Protein AF-A0A2P5VTK9-F1 (afdb_monomer_lite)

pLDDT: mean 80.1, std 21.04, range [33.66, 97.69]

Sequence (101 aa):
MTELFSKKGDDKTLDNFIPKSESDFVEYAELISHKLCPYEKSYHYIALLKAVMRLSLTSLKAADVKDIASSNGKIAVKEKKSSKKRPRGLKNMGSMESDSG

Secondary structure (DSSP, 8-state):
-------------TTT----SHHHHHHHHHHHHHHHGGGTTSTTHHHHHHHHHHHHTTTS-HHHHHHHHHHHHHHHHHHHHHHHHS---------------

InterPro domains:
  IPR013906 Eukaryotic translation initiation factor 3 subunit J [PF08597] (5-86)
  IPR013906 Eukaryotic translation initiation factor 3 subunit J [PTHR21681] (2-91)
  IPR023194 Eukaryotic translation initiation factor 3-like domain superfamily [G3DSA:1.10.246.60] (12-87)

Organism: Gossypium barbadense (NCBI:txid3634)

Structure (mmCIF, N/CA/C/O backbone):
data_AF-A0A2P5VTK9-F1
#
_entry.id   AF-A0A2P5VTK9-F1
#
loop_
_atom_site.group_PDB
_atom_site.id
_atom_site.type_symbol
_atom_site.label_atom_id
_atom_site.label_alt_id
_atom_site.label_comp_id
_atom_site.label_asym_id
_atom_site.label_entity_id
_atom_site.label_seq_id
_atom_site.pdbx_PDB_ins_code
_atom_site.Cartn_x
_atom_site.Cartn_y
_atom_site.Cartn_z
_atom_site.occupancy
_atom_site.B_iso_or_equiv
_atom_site.auth_seq_id
_atom_site.auth_comp_id
_atom_site.auth_asym_id
_atom_site.auth_atom_id
_atom_site.pdbx_PDB_model_num
ATOM 1 N N . MET A 1 1 ? 25.525 -18.294 24.094 1.00 40.94 1 MET A N 1
ATOM 2 C CA . MET A 1 1 ? 24.296 -19.106 24.052 1.00 40.94 1 MET A CA 1
ATOM 3 C C . MET A 1 1 ? 23.155 -18.141 24.335 1.00 40.94 1 MET A C 1
ATOM 5 O O . MET A 1 1 ? 22.885 -17.852 25.489 1.00 40.94 1 MET A O 1
ATOM 9 N N . THR A 1 2 ? 22.621 -17.501 23.292 1.00 43.22 2 THR A N 1
ATOM 10 C CA . THR A 1 2 ? 21.492 -16.570 23.428 1.00 43.22 2 THR A CA 1
ATOM 11 C C . THR A 1 2 ? 20.257 -17.354 23.032 1.00 43.22 2 THR A C 1
ATOM 13 O O . THR A 1 2 ? 19.900 -17.426 21.859 1.00 43.22 2 THR A O 1
ATOM 16 N N . GLU A 1 3 ? 19.679 -18.044 24.009 1.00 56.12 3 GLU A N 1
ATOM 17 C CA . GLU A 1 3 ? 18.337 -18.586 23.882 1.00 56.12 3 GLU A CA 1
ATOM 18 C C . GLU A 1 3 ? 17.375 -17.411 23.735 1.00 56.12 3 GLU A C 1
ATOM 20 O O . GLU A 1 3 ? 17.053 -16.718 24.696 1.00 56.12 3 GLU A O 1
ATOM 25 N N . LEU A 1 4 ? 16.904 -17.178 22.518 1.00 55.81 4 LEU A N 1
ATOM 26 C CA . LEU A 1 4 ? 15.607 -16.556 22.345 1.00 55.81 4 LEU A CA 1
ATOM 27 C C . LEU A 1 4 ? 14.839 -17.435 21.380 1.00 55.81 4 LEU A C 1
ATOM 29 O O . LEU A 1 4 ? 14.894 -17.271 20.163 1.00 55.81 4 LEU A O 1
ATOM 33 N N . PHE A 1 5 ? 14.168 -18.421 21.970 1.00 54.91 5 PHE A N 1
ATOM 34 C CA . PHE A 1 5 ? 13.033 -19.100 21.377 1.00 54.91 5 PHE A CA 1
ATOM 35 C C . PHE A 1 5 ? 12.091 -18.039 20.795 1.00 54.91 5 PHE A C 1
ATOM 37 O O . PHE A 1 5 ? 11.212 -17.522 21.483 1.00 54.91 5 PHE A O 1
ATOM 44 N N . SER A 1 6 ? 12.270 -17.710 19.515 1.00 52.41 6 SER A N 1
ATOM 45 C CA . SER A 1 6 ? 11.218 -17.090 18.725 1.00 52.41 6 SER A CA 1
ATOM 46 C C . SER A 1 6 ? 10.182 -18.180 18.557 1.00 52.41 6 SER A C 1
ATOM 48 O O . SER A 1 6 ? 10.309 -19.086 17.737 1.00 52.41 6 SER A O 1
ATOM 50 N N . LYS A 1 7 ? 9.246 -18.163 19.501 1.00 47.34 7 LYS A N 1
ATOM 51 C CA . LYS A 1 7 ? 8.079 -19.017 19.592 1.00 47.34 7 LYS A CA 1
ATOM 52 C C . LYS A 1 7 ? 7.495 -19.167 18.189 1.00 47.34 7 LYS A C 1
ATOM 54 O O . LYS A 1 7 ? 6.948 -18.219 17.639 1.00 47.34 7 LYS A O 1
ATOM 59 N N . LYS A 1 8 ? 7.669 -20.360 17.618 1.00 55.12 8 LYS A N 1
ATOM 60 C CA . LYS A 1 8 ? 7.040 -20.820 16.381 1.00 55.12 8 LYS A CA 1
ATOM 61 C C . LYS A 1 8 ? 5.539 -20.923 16.650 1.00 55.12 8 LYS A C 1
ATOM 63 O O . LYS A 1 8 ? 5.040 -21.981 17.011 1.00 55.12 8 LYS A O 1
ATOM 68 N N . GLY A 1 9 ? 4.860 -19.786 16.628 1.00 48.62 9 GLY A N 1
ATOM 69 C CA . GLY A 1 9 ? 3.420 -19.668 16.781 1.00 48.62 9 GLY A CA 1
ATOM 70 C C . GLY A 1 9 ? 2.934 -18.846 15.610 1.00 48.62 9 GLY A C 1
ATOM 71 O O . GLY A 1 9 ? 3.140 -17.642 15.639 1.00 48.62 9 GLY A O 1
ATOM 72 N N . ASP A 1 10 ? 2.408 -19.547 14.604 1.00 63.06 10 ASP A N 1
ATOM 73 C CA . ASP A 1 10 ? 1.831 -19.058 13.348 1.00 63.06 10 ASP A CA 1
ATOM 74 C C . ASP A 1 10 ? 2.547 -17.856 12.723 1.00 63.06 10 ASP A C 1
ATOM 76 O O . ASP A 1 10 ? 2.398 -16.721 13.172 1.00 63.06 10 ASP A O 1
ATOM 80 N N . ASP A 1 11 ? 3.290 -18.093 11.635 1.00 74.88 11 ASP A N 1
ATOM 81 C CA . ASP A 1 11 ? 3.846 -16.999 10.838 1.00 74.88 11 ASP A CA 1
ATOM 82 C C . ASP A 1 11 ? 2.719 -16.002 10.519 1.00 74.88 11 ASP A C 1
ATOM 84 O O . ASP A 1 11 ? 1.723 -16.334 9.862 1.00 74.88 11 ASP A O 1
ATOM 88 N N . LYS A 1 12 ? 2.846 -14.775 11.039 1.00 80.19 12 LYS A N 1
ATOM 89 C CA . LYS A 1 12 ? 1.924 -13.690 10.715 1.00 80.19 12 LYS A CA 1
ATOM 90 C C . LYS A 1 12 ? 2.039 -13.422 9.218 1.00 80.19 12 LYS A C 1
ATOM 92 O O . LYS A 1 12 ? 3.106 -13.104 8.696 1.00 80.19 12 LYS A O 1
ATOM 97 N N . THR A 1 13 ? 0.925 -13.561 8.522 1.00 89.12 13 THR A N 1
ATOM 98 C CA . THR A 1 13 ? 0.770 -13.303 7.094 1.00 89.12 13 THR A CA 1
ATOM 99 C C . THR A 1 13 ? -0.255 -12.196 6.896 1.00 89.12 13 THR A C 1
ATOM 101 O O . THR A 1 13 ? -1.019 -11.868 7.801 1.00 89.12 13 THR A O 1
ATOM 104 N N . LEU A 1 14 ? -0.307 -11.626 5.691 1.00 90.94 14 LEU A N 1
ATOM 105 C CA . LEU A 1 14 ? -1.344 -10.645 5.359 1.00 90.94 14 LEU A CA 1
ATOM 106 C C . LEU A 1 14 ? -2.762 -11.200 5.531 1.00 90.94 14 LEU A C 1
ATOM 108 O O . LEU A 1 14 ? -3.664 -10.443 5.868 1.00 90.94 14 LEU A O 1
ATOM 112 N N . ASP A 1 15 ? -2.945 -12.505 5.328 1.00 90.62 15 ASP A N 1
ATOM 113 C CA . ASP A 1 15 ? -4.264 -13.136 5.339 1.00 90.62 15 ASP A CA 1
ATOM 114 C C . ASP A 1 15 ? -4.767 -13.436 6.761 1.00 90.62 15 ASP A C 1
ATOM 116 O O . ASP A 1 15 ? -5.974 -13.521 6.980 1.00 90.62 15 ASP A O 1
ATOM 120 N N . ASN A 1 16 ? -3.861 -13.594 7.736 1.00 92.31 16 ASN A N 1
ATOM 121 C CA . ASN A 1 16 ? -4.210 -13.958 9.115 1.00 92.31 16 ASN A CA 1
ATOM 122 C C . ASN A 1 16 ? -3.989 -12.828 10.140 1.00 92.31 16 ASN A C 1
ATOM 124 O O . ASN A 1 16 ? -4.430 -12.953 11.285 1.00 92.31 16 ASN A O 1
ATOM 128 N N . PHE A 1 17 ? -3.335 -11.726 9.756 1.00 93.81 17 PHE A N 1
ATOM 129 C CA . PHE A 1 17 ? -3.011 -10.637 10.671 1.00 93.81 17 PHE A CA 1
ATOM 130 C C . PHE A 1 17 ? -4.065 -9.521 10.642 1.00 93.81 17 PHE A C 1
ATOM 132 O O . PHE A 1 17 ? -4.259 -8.850 9.631 1.00 93.81 17 PHE A O 1
ATOM 139 N N . ILE A 1 18 ? -4.726 -9.295 11.784 1.00 94.75 18 ILE A N 1
ATOM 140 C CA . ILE A 1 18 ? -5.716 -8.224 11.973 1.00 94.75 18 ILE A CA 1
ATOM 141 C C . ILE A 1 18 ? -5.104 -7.142 12.880 1.00 94.75 18 ILE A C 1
ATOM 143 O O . ILE A 1 18 ? -5.029 -7.366 14.094 1.00 94.75 18 ILE A O 1
ATOM 147 N N . PRO A 1 19 ? -4.673 -5.985 12.341 1.00 95.50 19 PRO A N 1
ATOM 148 C CA . PRO A 1 19 ? -4.029 -4.942 13.137 1.00 95.50 19 PRO A CA 1
ATOM 149 C C . PRO A 1 19 ? -5.025 -4.227 14.064 1.00 95.50 19 PRO A C 1
ATOM 151 O O . PRO A 1 19 ? -6.155 -3.937 13.666 1.00 95.50 19 PRO A O 1
ATOM 154 N N . LYS A 1 20 ? -4.619 -3.940 15.311 1.00 96.69 20 LYS A N 1
ATOM 155 C CA . LYS A 1 20 ? -5.473 -3.305 16.339 1.00 96.69 20 LYS A CA 1
ATOM 156 C C . LYS A 1 20 ? -4.855 -2.061 16.980 1.00 96.69 20 LYS A C 1
ATOM 158 O O . LYS A 1 20 ? -5.581 -1.247 17.543 1.00 96.69 20 LYS A O 1
ATOM 163 N N . SER A 1 21 ? -3.538 -1.913 16.904 1.00 97.38 21 SER A N 1
ATOM 164 C CA . SER A 1 21 ? -2.771 -0.777 17.415 1.00 97.38 21 SER A CA 1
ATOM 165 C C . SER A 1 21 ? -1.976 -0.095 16.302 1.00 97.38 21 SER A C 1
ATOM 167 O O . SER A 1 21 ? -1.760 -0.675 15.241 1.00 97.38 21 SER A O 1
ATOM 169 N N . GLU A 1 22 ? -1.502 1.129 16.541 1.00 95.62 22 GLU A N 1
ATOM 170 C CA . GLU A 1 22 ? -0.641 1.842 15.587 1.00 95.62 22 GLU A CA 1
ATOM 171 C C . GLU A 1 22 ? 0.601 1.020 15.211 1.00 95.62 22 GLU A C 1
ATOM 173 O O . GLU A 1 22 ? 0.922 0.893 14.031 1.00 95.62 22 GLU A O 1
ATOM 178 N N . SER A 1 23 ? 1.246 0.381 16.193 1.00 95.75 23 SER A N 1
ATOM 179 C CA . SER A 1 23 ? 2.370 -0.527 15.949 1.00 95.75 23 SER A CA 1
ATOM 180 C C . SER A 1 23 ? 1.983 -1.733 15.094 1.00 95.75 23 SER A C 1
ATOM 182 O O . SER A 1 23 ? 2.762 -2.125 14.228 1.00 95.75 23 SER A O 1
ATOM 184 N N . ASP A 1 24 ? 0.774 -2.281 15.266 1.00 95.62 24 ASP A N 1
ATOM 185 C CA . ASP A 1 24 ? 0.305 -3.382 14.417 1.00 95.62 24 ASP A CA 1
ATOM 186 C C . ASP A 1 24 ? 0.116 -2.918 12.969 1.00 95.62 24 ASP A C 1
ATOM 188 O O . ASP A 1 24 ? 0.398 -3.664 12.038 1.00 95.62 24 ASP A O 1
ATOM 192 N N . PHE A 1 25 ? -0.346 -1.682 12.754 1.00 96.56 25 PHE A N 1
ATOM 193 C CA . PHE A 1 25 ? -0.468 -1.117 11.410 1.00 96.56 25 PHE A CA 1
ATOM 194 C C . PHE A 1 25 ? 0.896 -0.878 10.749 1.00 96.56 25 PHE A C 1
ATOM 196 O O . PHE A 1 25 ? 1.007 -1.040 9.532 1.00 96.56 25 PHE A O 1
ATOM 203 N N . VAL A 1 26 ? 1.939 -0.557 11.523 1.00 95.88 26 VAL A N 1
ATOM 204 C CA . VAL A 1 26 ? 3.321 -0.505 11.014 1.00 95.88 26 VAL A CA 1
ATOM 205 C C . VAL A 1 26 ? 3.796 -1.902 10.602 1.00 95.88 26 VAL A C 1
ATOM 207 O O . VAL A 1 26 ? 4.264 -2.067 9.477 1.00 95.88 26 VAL A O 1
ATOM 210 N N . GLU A 1 27 ? 3.594 -2.922 11.441 1.00 95.06 27 GLU A N 1
ATOM 211 C CA . GLU A 1 27 ? 3.933 -4.320 11.113 1.00 95.06 27 GLU A CA 1
ATOM 212 C C . GLU A 1 27 ? 3.150 -4.818 9.880 1.00 95.06 27 GLU A C 1
ATOM 214 O O . GLU A 1 27 ? 3.700 -5.458 8.983 1.00 95.06 27 GLU A O 1
ATOM 219 N N . TYR A 1 28 ? 1.868 -4.459 9.770 1.00 95.75 28 TYR A N 1
ATOM 220 C CA . TYR A 1 28 ? 1.033 -4.803 8.618 1.00 95.75 28 TYR A CA 1
ATOM 221 C C . TYR A 1 28 ? 1.567 -4.158 7.330 1.00 95.75 28 TYR A C 1
ATOM 223 O O . TYR A 1 28 ? 1.619 -4.802 6.281 1.00 95.75 28 TYR A O 1
ATOM 231 N N . ALA A 1 29 ? 2.025 -2.904 7.400 1.00 94.88 29 ALA A N 1
ATOM 232 C CA . ALA A 1 29 ? 2.643 -2.220 6.267 1.00 94.88 29 ALA A CA 1
ATOM 233 C C . ALA A 1 29 ? 3.953 -2.893 5.818 1.00 94.88 29 ALA A C 1
ATOM 235 O O . ALA A 1 29 ? 4.198 -3.006 4.613 1.00 94.88 29 ALA A O 1
ATOM 236 N N . GLU A 1 30 ? 4.768 -3.392 6.752 1.00 94.38 30 GLU A N 1
ATOM 237 C CA . GLU A 1 30 ? 5.974 -4.167 6.435 1.00 94.38 30 GLU A CA 1
ATOM 238 C C . GLU A 1 30 ? 5.623 -5.460 5.686 1.00 94.38 30 GLU A C 1
ATOM 240 O O . GLU A 1 30 ? 6.204 -5.734 4.631 1.00 94.38 30 GLU A O 1
ATOM 245 N N . LEU A 1 31 ? 4.605 -6.201 6.140 1.00 95.00 31 LEU A N 1
ATOM 246 C CA . LEU A 1 31 ? 4.117 -7.400 5.448 1.00 95.00 31 LEU A CA 1
ATOM 247 C C . LEU A 1 31 ? 3.620 -7.096 4.025 1.00 95.00 31 LEU A C 1
ATOM 249 O O . LEU A 1 31 ? 3.900 -7.869 3.105 1.00 95.00 31 LEU A O 1
ATOM 253 N N . ILE A 1 32 ? 2.932 -5.966 3.812 1.00 95.38 32 ILE A N 1
ATOM 254 C CA . ILE A 1 32 ? 2.537 -5.517 2.465 1.00 95.38 32 ILE A CA 1
ATOM 255 C C . ILE A 1 32 ? 3.787 -5.254 1.625 1.00 95.38 32 ILE A C 1
ATOM 257 O O . ILE A 1 32 ? 3.877 -5.714 0.485 1.00 95.38 32 ILE A O 1
ATOM 261 N N . SER A 1 33 ? 4.770 -4.541 2.181 1.00 94.69 33 SER A N 1
ATOM 262 C CA . SER A 1 33 ? 6.003 -4.205 1.466 1.00 94.69 33 SER A CA 1
ATOM 263 C C . SER A 1 33 ? 6.747 -5.459 0.996 1.00 94.69 33 SER A C 1
ATOM 265 O O . SER A 1 33 ? 7.147 -5.529 -0.165 1.00 94.69 33 SER A O 1
ATOM 267 N N . HIS A 1 34 ? 6.809 -6.509 1.824 1.00 94.38 34 HIS A N 1
ATOM 268 C CA . HIS A 1 34 ? 7.418 -7.792 1.468 1.00 94.38 34 HIS A CA 1
ATOM 269 C C . HIS A 1 34 ? 6.730 -8.485 0.284 1.00 94.38 34 HIS A C 1
ATOM 271 O O . HIS A 1 34 ? 7.379 -9.241 -0.437 1.00 94.38 34 HIS A O 1
ATOM 277 N N . LYS A 1 35 ? 5.438 -8.225 0.039 1.00 94.31 35 LYS A N 1
ATOM 278 C CA . LYS A 1 35 ? 4.736 -8.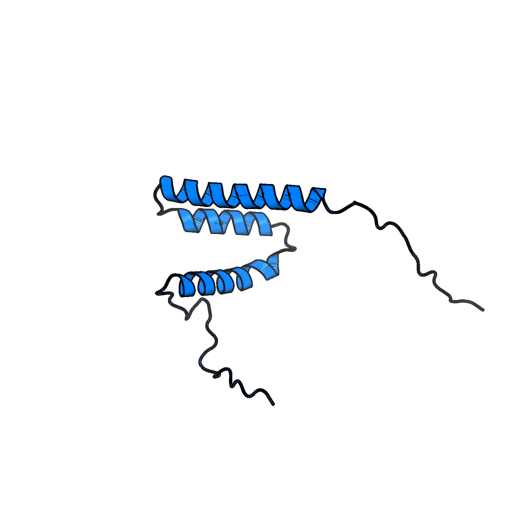731 -1.152 1.00 94.31 35 LYS A CA 1
ATOM 279 C C . LYS A 1 35 ? 4.979 -7.888 -2.399 1.00 94.31 35 LYS A C 1
ATOM 281 O O . LYS A 1 35 ? 4.883 -8.422 -3.498 1.00 94.31 35 LYS A O 1
ATOM 286 N N . LEU A 1 36 ? 5.285 -6.600 -2.254 1.00 96.38 36 LEU A N 1
ATOM 287 C CA . LEU A 1 36 ? 5.485 -5.687 -3.383 1.00 96.38 36 LEU A CA 1
ATOM 288 C C . LEU A 1 36 ? 6.948 -5.649 -3.853 1.00 96.38 36 LEU A C 1
ATOM 290 O O . LEU A 1 36 ? 7.200 -5.724 -5.055 1.00 96.38 36 LEU A O 1
ATOM 294 N N . CYS A 1 37 ? 7.912 -5.589 -2.929 1.00 95.38 37 CYS A N 1
ATOM 295 C CA . CYS A 1 37 ? 9.344 -5.442 -3.219 1.00 95.38 37 CYS A CA 1
ATOM 296 C C . CYS A 1 37 ? 9.944 -6.487 -4.180 1.00 95.38 37 CYS A C 1
ATOM 298 O O . CYS A 1 37 ? 10.792 -6.100 -4.985 1.00 95.38 37 CYS A O 1
ATOM 300 N N . PRO A 1 38 ? 9.518 -7.769 -4.205 1.00 97.38 38 PRO A N 1
ATOM 301 C CA . PRO A 1 38 ? 10.035 -8.736 -5.179 1.00 97.38 38 PRO A CA 1
ATOM 302 C C . PRO A 1 38 ? 9.874 -8.302 -6.647 1.00 97.38 38 PRO A C 1
ATOM 304 O O . PRO A 1 38 ? 10.604 -8.777 -7.516 1.00 97.38 38 PRO A O 1
ATOM 307 N N . TYR A 1 39 ? 8.948 -7.382 -6.934 1.00 97.00 39 TYR A N 1
ATOM 308 C CA . TYR A 1 39 ? 8.669 -6.882 -8.279 1.00 97.00 39 TYR A CA 1
ATOM 309 C C . TYR A 1 39 ? 9.431 -5.602 -8.647 1.00 97.00 39 TYR A C 1
ATOM 311 O O . TYR A 1 39 ? 9.181 -5.056 -9.719 1.00 97.00 39 TYR A O 1
ATOM 319 N N . GLU A 1 40 ? 10.367 -5.122 -7.821 1.00 95.94 40 GLU A N 1
ATOM 320 C CA . GLU A 1 40 ? 11.045 -3.825 -8.003 1.00 95.94 40 GLU A CA 1
ATOM 321 C C . GLU A 1 40 ? 11.757 -3.647 -9.358 1.00 95.94 40 GLU A C 1
ATOM 323 O O . GLU A 1 40 ? 11.890 -2.529 -9.853 1.00 95.94 40 GLU A O 1
ATOM 328 N N . LYS A 1 41 ? 12.185 -4.750 -9.988 1.00 95.00 41 LYS A N 1
ATOM 329 C CA . LYS A 1 41 ? 12.861 -4.753 -11.298 1.00 95.00 41 LYS A CA 1
ATOM 330 C C . LYS A 1 41 ? 11.894 -4.738 -12.487 1.00 95.00 41 LYS A C 1
ATOM 332 O O . LYS A 1 41 ? 12.331 -4.596 -13.625 1.00 95.00 41 LYS A O 1
ATOM 337 N N . SER A 1 42 ? 10.594 -4.911 -12.249 1.00 97.62 42 SER A N 1
ATOM 338 C CA . SER A 1 42 ? 9.577 -4.910 -13.301 1.00 97.62 42 SER A CA 1
ATOM 339 C C . SER A 1 42 ? 9.347 -3.502 -13.848 1.00 97.62 42 SER A C 1
ATOM 341 O O . SER A 1 42 ? 9.153 -2.552 -13.088 1.00 97.62 42 SER A O 1
ATOM 343 N N . TYR A 1 43 ? 9.226 -3.377 -15.172 1.00 96.81 43 TYR A N 1
ATOM 344 C CA . TYR A 1 43 ? 8.807 -2.130 -15.829 1.00 96.81 43 TYR A CA 1
ATOM 345 C C . TYR A 1 43 ? 7.435 -1.626 -15.346 1.00 96.81 43 TYR A C 1
ATOM 347 O O . TYR A 1 43 ? 7.141 -0.434 -15.435 1.00 96.81 43 TYR A O 1
ATOM 355 N N . HIS A 1 44 ? 6.601 -2.514 -14.797 1.00 97.50 44 HIS A N 1
ATOM 356 C CA . HIS A 1 44 ? 5.275 -2.180 -14.280 1.00 97.50 44 HIS A CA 1
ATOM 357 C C . HIS A 1 44 ? 5.261 -1.851 -12.781 1.00 97.50 44 HIS A C 1
ATOM 359 O O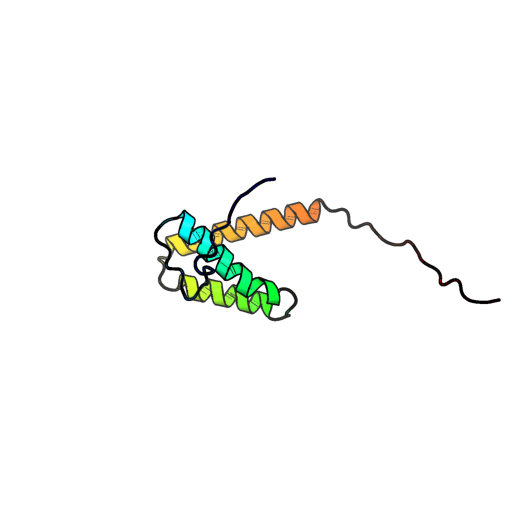 . HIS A 1 44 ? 4.206 -1.489 -12.260 1.00 97.50 44 HIS A O 1
ATOM 365 N N . TYR A 1 45 ? 6.398 -1.918 -12.078 1.00 97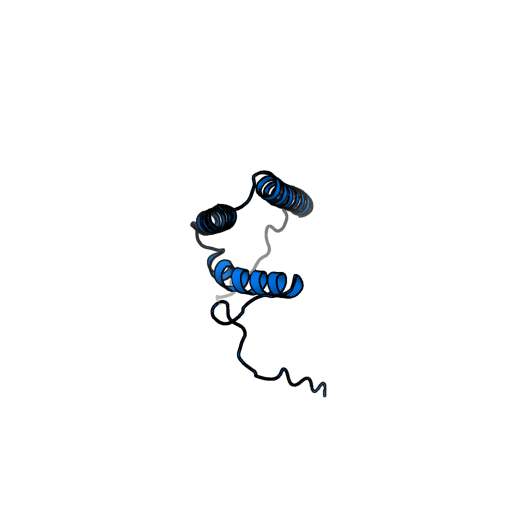.56 45 TYR A N 1
ATOM 366 C CA . TYR A 1 45 ? 6.447 -1.735 -10.623 1.00 97.56 45 TYR A CA 1
ATOM 367 C C . TYR A 1 45 ? 5.898 -0.377 -10.175 1.00 97.56 45 TYR A C 1
ATOM 369 O O . TYR A 1 45 ? 5.062 -0.283 -9.279 1.00 97.56 45 TYR A O 1
ATOM 377 N N . ILE A 1 46 ? 6.277 0.693 -10.874 1.00 96.56 46 ILE A N 1
ATOM 378 C CA . ILE A 1 46 ? 5.771 2.038 -10.578 1.00 96.56 46 ILE A CA 1
ATOM 379 C C . ILE A 1 46 ? 4.261 2.143 -10.830 1.00 96.56 46 ILE A C 1
ATOM 381 O O . ILE A 1 46 ? 3.559 2.840 -10.095 1.00 96.56 46 ILE A O 1
ATOM 385 N N . ALA A 1 47 ? 3.741 1.458 -11.854 1.00 97.62 47 ALA A N 1
ATOM 386 C CA . ALA A 1 47 ? 2.307 1.428 -12.128 1.00 97.62 47 ALA A CA 1
ATOM 387 C C . ALA A 1 47 ? 1.544 0.681 -11.021 1.00 97.62 47 ALA A C 1
ATOM 389 O O . ALA A 1 47 ? 0.508 1.173 -10.572 1.00 97.62 47 ALA A O 1
ATOM 390 N N . LEU A 1 48 ? 2.094 -0.438 -10.533 1.00 97.69 48 LEU A N 1
ATOM 391 C CA . LEU A 1 48 ? 1.572 -1.183 -9.387 1.00 97.69 48 LEU A CA 1
ATOM 392 C C . LEU A 1 48 ? 1.497 -0.296 -8.138 1.00 97.69 48 LEU A C 1
ATOM 394 O O . LEU A 1 48 ? 0.416 -0.144 -7.574 1.00 97.69 48 LEU A O 1
ATOM 398 N N . LEU A 1 49 ? 2.601 0.349 -7.744 1.00 96.50 49 LEU A N 1
ATOM 399 C CA . LEU A 1 49 ? 2.630 1.204 -6.551 1.00 96.50 49 LEU A CA 1
ATOM 400 C C . LEU A 1 49 ? 1.620 2.357 -6.642 1.00 96.50 49 LEU A C 1
ATOM 402 O O . LEU A 1 49 ? 0.879 2.612 -5.694 1.00 96.50 49 LEU A O 1
ATOM 406 N N . LYS A 1 50 ? 1.527 3.019 -7.804 1.00 95.12 50 LYS A N 1
ATOM 407 C CA . LYS A 1 50 ? 0.525 4.072 -8.041 1.00 95.12 50 LYS A CA 1
ATOM 408 C C . LYS A 1 50 ? -0.906 3.552 -7.907 1.00 95.12 50 LYS A C 1
ATOM 410 O O . LYS A 1 50 ? -1.751 4.247 -7.346 1.00 95.12 50 LYS A O 1
ATOM 415 N N . ALA A 1 51 ? -1.190 2.364 -8.439 1.00 97.44 51 ALA A N 1
ATOM 416 C CA . ALA A 1 51 ? -2.515 1.763 -8.366 1.00 97.44 51 ALA A CA 1
ATOM 417 C C . ALA A 1 51 ? -2.884 1.385 -6.926 1.00 97.44 51 ALA A C 1
ATOM 419 O O . ALA A 1 51 ? -3.964 1.765 -6.480 1.00 97.44 51 ALA A O 1
ATOM 420 N N . VAL A 1 52 ? -1.975 0.727 -6.196 1.00 96.38 52 VAL A N 1
ATOM 421 C CA . VAL A 1 52 ? -2.154 0.381 -4.776 1.00 96.38 52 VAL A CA 1
ATOM 422 C C . VAL A 1 52 ? -2.444 1.638 -3.962 1.00 96.38 52 VAL A C 1
ATOM 424 O O . VAL A 1 52 ? -3.493 1.709 -3.331 1.00 96.38 52 VAL A O 1
ATOM 427 N N . MET A 1 53 ? -1.599 2.674 -4.057 1.00 94.44 53 MET A N 1
ATOM 428 C CA . MET A 1 53 ? -1.835 3.924 -3.326 1.00 94.44 53 MET A CA 1
ATOM 429 C C . MET A 1 53 ? -3.188 4.546 -3.671 1.00 94.44 53 MET A C 1
ATOM 431 O O . MET A 1 53 ? -3.918 4.939 -2.774 1.00 94.44 53 MET A O 1
ATOM 435 N N . ARG A 1 54 ? -3.563 4.629 -4.954 1.00 94.56 54 ARG A N 1
ATOM 436 C CA . ARG A 1 54 ? -4.855 5.218 -5.338 1.00 94.56 54 ARG A CA 1
ATOM 437 C C . ARG A 1 54 ? -6.032 4.441 -4.747 1.00 94.56 54 ARG A C 1
ATOM 439 O O . ARG A 1 54 ? -6.958 5.064 -4.240 1.00 94.56 54 ARG A O 1
ATOM 446 N N . LEU A 1 55 ? -6.003 3.110 -4.833 1.00 96.75 55 LEU A N 1
ATOM 447 C CA . LEU A 1 55 ? -7.071 2.241 -4.332 1.00 96.75 55 LEU A CA 1
ATOM 448 C C . LEU A 1 55 ? -7.195 2.312 -2.804 1.00 96.75 55 LEU A C 1
ATOM 450 O O . LEU A 1 55 ? -8.306 2.326 -2.291 1.00 96.75 55 LEU A O 1
ATOM 454 N N . SER A 1 56 ? -6.081 2.436 -2.078 1.00 95.19 56 SER A N 1
ATOM 455 C CA . SER A 1 56 ? -6.080 2.544 -0.612 1.00 95.19 56 SER A CA 1
ATOM 456 C C . SER A 1 56 ? -6.592 3.885 -0.071 1.00 95.19 56 SER A C 1
ATOM 458 O O . SER A 1 56 ? -6.802 4.007 1.131 1.00 95.19 56 SER A O 1
ATOM 460 N N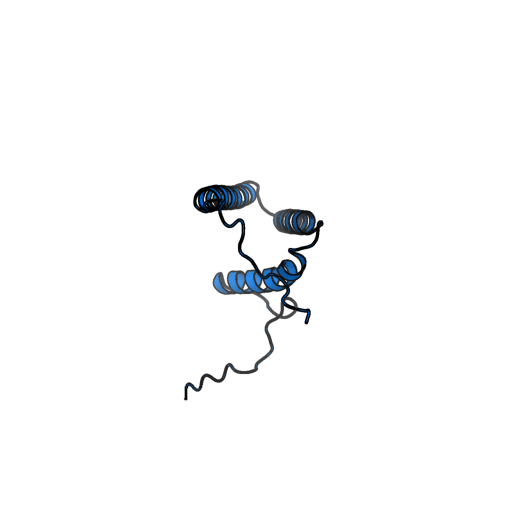 . LEU A 1 57 ? -6.783 4.898 -0.924 1.00 95.88 57 LEU A N 1
ATOM 461 C CA . LEU A 1 57 ? -7.163 6.255 -0.510 1.00 95.88 57 LEU A CA 1
ATOM 462 C C . LEU A 1 57 ? -8.600 6.639 -0.900 1.00 95.88 57 LEU A C 1
ATOM 464 O O . LEU A 1 57 ? -9.031 7.748 -0.594 1.00 95.88 57 LEU A O 1
ATOM 468 N N . THR A 1 58 ? -9.355 5.761 -1.572 1.00 94.69 58 THR A N 1
ATOM 469 C CA . THR A 1 58 ? -10.649 6.114 -2.193 1.00 94.69 58 THR A CA 1
ATOM 470 C C . THR A 1 58 ? -11.741 6.520 -1.206 1.00 94.69 58 THR A C 1
ATOM 472 O O . THR A 1 58 ? -12.652 7.248 -1.588 1.00 94.69 58 THR A O 1
ATOM 475 N N . SER A 1 59 ? -11.679 6.050 0.040 1.00 94.75 59 SER A N 1
ATOM 476 C CA . SER A 1 59 ? -12.665 6.342 1.090 1.00 94.75 59 SER A CA 1
ATOM 477 C C . SER A 1 59 ? -12.255 7.485 2.024 1.00 94.75 59 SER A C 1
ATOM 479 O O . SER A 1 59 ? -13.020 7.844 2.919 1.00 94.75 59 SER A O 1
ATOM 481 N N . LEU A 1 60 ? -11.059 8.057 1.849 1.00 95.88 60 LEU A N 1
ATOM 482 C CA . LEU A 1 60 ? -10.534 9.075 2.755 1.00 95.88 60 LEU A CA 1
ATOM 483 C C . LEU A 1 60 ? -11.032 10.476 2.392 1.00 95.88 60 LEU A C 1
ATOM 485 O O . LEU A 1 60 ? -11.239 10.819 1.227 1.00 95.88 60 LEU A O 1
ATOM 489 N N . LYS A 1 61 ? -11.160 11.336 3.406 1.00 97.38 61 LYS A N 1
ATOM 490 C CA . LYS A 1 61 ? -11.455 12.759 3.199 1.00 97.38 61 LYS A CA 1
ATOM 491 C C . LYS A 1 61 ? -10.269 13.470 2.543 1.00 97.38 61 LYS A C 1
ATOM 493 O O . LYS A 1 61 ? -9.106 13.127 2.750 1.00 97.38 61 LYS A O 1
ATOM 498 N N . ALA A 1 62 ? -10.564 14.552 1.825 1.00 95.44 62 ALA A N 1
ATOM 499 C CA . ALA A 1 62 ? -9.563 15.315 1.079 1.00 95.44 62 ALA A CA 1
ATOM 500 C C . ALA A 1 62 ? -8.384 15.821 1.937 1.00 95.44 62 ALA A C 1
ATOM 502 O O . ALA A 1 62 ? -7.275 15.948 1.425 1.00 95.44 62 ALA A O 1
ATOM 503 N N . ALA A 1 63 ? -8.609 16.122 3.221 1.00 97.19 63 ALA A N 1
ATOM 504 C CA . ALA A 1 63 ? -7.548 16.553 4.132 1.00 97.19 63 ALA A CA 1
ATOM 505 C C . ALA A 1 63 ? -6.493 15.454 4.354 1.00 97.19 63 ALA A C 1
ATOM 507 O O . ALA A 1 63 ? -5.303 15.729 4.231 1.00 97.19 63 ALA A O 1
ATOM 508 N N . ASP A 1 64 ? -6.927 14.213 4.582 1.00 96.38 64 ASP A N 1
ATOM 509 C CA . ASP A 1 64 ? -6.022 13.088 4.845 1.00 96.38 64 ASP A CA 1
ATOM 510 C C . ASP A 1 64 ? -5.252 12.703 3.575 1.00 96.38 64 ASP A C 1
ATOM 512 O O . ASP A 1 64 ? -4.046 12.474 3.608 1.00 96.38 64 ASP A O 1
ATOM 516 N N . VAL A 1 65 ? -5.920 12.739 2.414 1.00 96.38 65 VAL A N 1
ATOM 517 C CA . VAL A 1 65 ? -5.262 12.522 1.113 1.00 96.38 65 VAL A CA 1
ATOM 518 C C . VAL A 1 65 ? -4.155 13.557 0.871 1.00 96.38 65 VAL A C 1
ATOM 520 O O . VAL A 1 65 ? -3.075 13.209 0.387 1.00 96.38 65 VAL A O 1
ATOM 523 N N . LYS A 1 66 ? -4.391 14.832 1.216 1.00 95.56 66 LYS A N 1
ATOM 524 C CA . LYS A 1 66 ? -3.390 15.905 1.083 1.00 95.56 66 LYS A CA 1
ATOM 525 C C . LYS A 1 66 ? -2.200 15.714 2.021 1.00 95.56 66 LYS A C 1
ATOM 527 O O . LYS A 1 66 ? -1.069 15.988 1.612 1.00 95.56 66 LYS A O 1
ATOM 532 N N . ASP A 1 67 ? -2.437 15.261 3.246 1.00 95.94 67 ASP A N 1
ATOM 533 C CA . ASP A 1 67 ? -1.363 14.985 4.200 1.00 95.94 67 ASP A CA 1
ATOM 534 C C . ASP A 1 67 ? -0.449 13.852 3.701 1.00 95.94 67 ASP A C 1
ATOM 536 O O . ASP A 1 67 ? 0.767 14.029 3.570 1.00 95.94 67 ASP A O 1
ATOM 540 N N . ILE A 1 68 ? -1.043 12.741 3.253 1.00 94.75 68 ILE A N 1
ATOM 541 C CA . ILE A 1 68 ? -0.314 11.601 2.675 1.00 94.75 68 ILE A CA 1
ATOM 542 C C . ILE A 1 68 ? 0.479 12.026 1.428 1.00 94.75 68 ILE A C 1
ATOM 544 O O . ILE A 1 68 ? 1.666 11.709 1.296 1.00 94.75 68 ILE A O 1
ATOM 548 N N . ALA A 1 69 ? -0.129 12.804 0.526 1.00 93.56 69 ALA A N 1
ATOM 549 C CA . ALA A 1 69 ? 0.559 13.335 -0.653 1.00 93.56 69 ALA A CA 1
ATOM 550 C C . ALA A 1 69 ? 1.766 14.218 -0.279 1.00 93.56 69 ALA A C 1
ATOM 552 O O . ALA A 1 69 ? 2.828 14.130 -0.904 1.00 93.56 69 ALA A O 1
ATOM 553 N N . SER A 1 70 ? 1.629 15.034 0.768 1.00 94.50 70 SER A N 1
ATOM 554 C CA . SER A 1 70 ? 2.706 15.889 1.276 1.00 94.50 70 SER A CA 1
ATOM 555 C C . SER A 1 70 ? 3.861 15.069 1.858 1.00 94.50 70 SER A C 1
ATOM 557 O O . SER A 1 70 ? 5.026 15.420 1.652 1.00 94.50 70 SER A O 1
ATOM 559 N N . SER A 1 71 ? 3.565 13.954 2.535 1.00 91.94 71 SER A N 1
ATOM 560 C CA . SER A 1 71 ? 4.577 13.009 3.024 1.00 91.94 71 SER A CA 1
ATOM 561 C C . SER A 1 71 ? 5.419 12.427 1.879 1.00 91.94 71 SER A C 1
ATOM 563 O O . SER A 1 71 ? 6.651 12.497 1.914 1.00 91.94 71 SER A O 1
ATOM 565 N N . ASN A 1 72 ? 4.781 11.989 0.787 1.00 90.25 72 ASN A N 1
ATOM 566 C CA . ASN A 1 72 ? 5.485 11.485 -0.401 1.00 90.25 72 ASN A CA 1
ATOM 567 C C . ASN A 1 72 ? 6.387 12.544 -1.053 1.00 90.25 72 ASN A C 1
ATOM 569 O O . ASN A 1 72 ? 7.509 12.248 -1.473 1.00 90.25 72 ASN A O 1
ATOM 573 N N . GLY A 1 73 ? 5.931 13.800 -1.104 1.00 87.94 73 GLY A N 1
ATOM 574 C CA . GLY A 1 73 ? 6.740 14.914 -1.603 1.00 87.94 73 GLY A CA 1
ATOM 575 C C . GLY A 1 73 ? 8.041 15.100 -0.812 1.00 87.94 73 GLY A C 1
ATOM 576 O O . GLY A 1 73 ? 9.100 15.342 -1.399 1.00 87.94 73 GLY A O 1
ATOM 577 N N . LYS A 1 74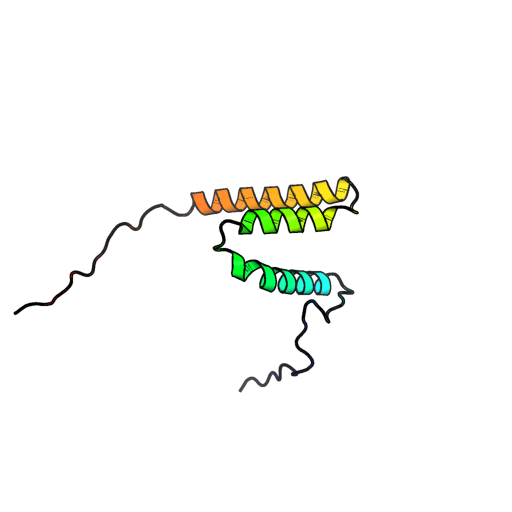 ? 8.002 14.918 0.516 1.00 90.00 74 LYS A N 1
ATOM 578 C CA . LYS A 1 74 ? 9.197 14.989 1.379 1.00 90.00 74 LYS A CA 1
ATOM 579 C C . LYS A 1 74 ? 10.200 13.873 1.062 1.00 90.00 74 LYS A C 1
ATOM 581 O O . LYS A 1 74 ? 11.405 14.137 1.048 1.00 90.00 74 LYS A O 1
ATOM 586 N N . ILE A 1 75 ? 9.725 12.660 0.760 1.00 87.31 75 ILE A N 1
ATOM 587 C CA . ILE A 1 75 ? 10.575 11.522 0.361 1.00 87.31 75 ILE A CA 1
ATOM 588 C C . ILE A 1 75 ? 11.316 11.844 -0.943 1.00 87.31 75 ILE A C 1
ATOM 590 O O . ILE A 1 75 ? 12.544 11.752 -0.985 1.00 87.31 75 ILE A O 1
ATOM 594 N N . ALA A 1 76 ? 10.611 12.342 -1.963 1.00 83.62 76 ALA A N 1
ATOM 595 C CA . ALA A 1 76 ? 11.215 12.710 -3.248 1.00 83.62 76 ALA A CA 1
ATOM 596 C C . ALA A 1 76 ? 12.315 13.782 -3.104 1.00 83.62 76 ALA A C 1
ATOM 598 O O . ALA A 1 76 ? 13.374 13.714 -3.737 1.00 83.62 76 ALA A O 1
ATOM 599 N N . VAL A 1 77 ? 12.109 14.772 -2.227 1.00 80.31 77 VAL A N 1
ATOM 600 C CA . VAL A 1 77 ? 13.131 15.789 -1.922 1.00 80.31 77 VAL A CA 1
ATOM 601 C C . VAL A 1 77 ? 14.358 15.167 -1.243 1.00 80.31 77 VAL A C 1
ATOM 603 O O . VAL A 1 77 ? 15.490 15.560 -1.548 1.00 80.31 77 VAL A O 1
ATOM 606 N N . LYS A 1 78 ? 14.162 14.203 -0.334 1.00 81.38 78 LYS A N 1
ATOM 607 C CA . LYS A 1 78 ? 15.248 13.488 0.355 1.00 81.38 78 LYS A CA 1
ATOM 608 C C . LYS A 1 78 ? 16.074 12.644 -0.620 1.00 81.38 78 LYS A C 1
ATOM 610 O O . LYS A 1 78 ? 17.301 12.719 -0.565 1.00 81.38 78 LYS A O 1
ATOM 615 N N . GLU A 1 79 ? 15.433 11.925 -1.540 1.00 77.88 79 GLU A N 1
ATOM 616 C CA . GLU A 1 79 ? 16.117 11.153 -2.587 1.00 77.88 79 GLU A CA 1
ATOM 617 C C . GLU A 1 79 ? 16.923 12.053 -3.528 1.00 77.88 79 GLU A C 1
ATOM 619 O O . GLU A 1 79 ? 18.106 11.821 -3.757 1.00 77.88 79 GLU A O 1
ATOM 624 N N . LYS A 1 80 ? 16.353 13.174 -3.984 1.00 72.25 80 LYS A N 1
ATOM 625 C CA . LYS A 1 80 ? 17.084 14.130 -4.834 1.00 72.25 80 LYS A CA 1
ATOM 626 C C . LYS A 1 80 ? 18.342 14.678 -4.148 1.00 72.25 80 LYS A C 1
ATOM 628 O O . LYS A 1 80 ? 19.376 14.872 -4.794 1.00 72.25 80 LYS A O 1
ATOM 633 N N . LYS A 1 81 ? 18.276 14.928 -2.835 1.00 72.69 81 LYS A N 1
ATOM 634 C CA . LYS A 1 81 ? 19.428 15.367 -2.030 1.00 72.69 81 LYS A CA 1
ATOM 635 C C . LYS A 1 81 ? 20.464 14.253 -1.837 1.00 72.69 81 LYS A C 1
ATOM 637 O O . LYS A 1 81 ? 21.655 14.556 -1.877 1.00 72.69 81 LYS A O 1
ATOM 642 N N . SER A 1 82 ? 20.053 12.996 -1.644 1.00 68.75 82 SER A N 1
ATOM 643 C CA . SER A 1 82 ? 20.979 11.863 -1.485 1.00 68.75 82 SER A CA 1
ATOM 644 C C . SER A 1 82 ? 21.672 11.495 -2.802 1.00 68.75 82 SER A C 1
ATOM 646 O O . SER A 1 82 ? 22.880 11.261 -2.802 1.00 68.75 82 SER A O 1
ATOM 648 N N . SER A 1 83 ? 20.973 11.566 -3.939 1.00 62.94 83 SER A N 1
ATOM 649 C CA . SER A 1 83 ? 21.564 11.389 -5.272 1.00 62.94 83 SER A CA 1
ATOM 650 C C . SER A 1 83 ? 22.566 12.492 -5.624 1.00 62.94 83 SER A C 1
ATOM 652 O O . SER A 1 83 ? 23.562 12.219 -6.284 1.00 62.94 83 SER A O 1
ATOM 654 N N . LYS A 1 84 ? 22.361 13.731 -5.148 1.00 60.97 84 LYS A N 1
ATOM 655 C CA . LYS A 1 84 ? 23.311 14.842 -5.350 1.00 60.97 84 LYS A CA 1
ATOM 656 C C . LYS A 1 84 ? 24.596 14.706 -4.513 1.00 60.97 84 LYS A C 1
ATOM 658 O O . LYS A 1 84 ? 25.590 15.345 -4.839 1.00 60.97 84 LYS A O 1
ATOM 663 N N . LYS A 1 85 ? 24.585 13.876 -3.460 1.00 55.97 85 LYS A N 1
ATOM 664 C CA . LYS A 1 85 ? 25.740 13.599 -2.584 1.00 55.97 85 LYS A CA 1
ATOM 665 C C . LYS A 1 85 ? 26.556 12.362 -2.983 1.00 55.97 85 LYS A C 1
ATOM 667 O O . LYS A 1 85 ? 27.622 12.160 -2.414 1.00 55.97 85 LYS A O 1
ATOM 672 N N . ARG A 1 86 ? 26.100 11.540 -3.937 1.00 44.03 86 ARG A N 1
ATOM 673 C CA . ARG A 1 86 ? 26.921 10.459 -4.508 1.00 44.03 86 ARG A CA 1
ATOM 674 C C . ARG A 1 86 ? 27.697 11.012 -5.711 1.00 44.03 86 ARG A C 1
ATOM 676 O O . ARG A 1 86 ? 27.060 11.336 -6.716 1.00 44.03 86 ARG A O 1
ATOM 683 N N . PRO A 1 87 ? 29.035 11.153 -5.659 1.00 46.78 87 PRO A N 1
ATOM 684 C CA . PRO A 1 87 ? 29.791 11.501 -6.852 1.00 46.78 87 PRO A CA 1
ATOM 685 C C . PRO A 1 87 ? 29.660 10.363 -7.873 1.00 46.78 87 PRO A C 1
ATOM 687 O O . PRO A 1 87 ? 29.863 9.190 -7.564 1.00 46.78 87 PRO A O 1
ATOM 690 N N . ARG A 1 88 ? 29.285 10.719 -9.104 1.00 51.44 88 ARG A N 1
ATOM 691 C CA . ARG A 1 88 ? 29.370 9.833 -10.270 1.00 51.44 88 ARG A CA 1
ATOM 692 C C . ARG A 1 88 ? 30.849 9.577 -10.548 1.00 51.44 88 ARG A C 1
ATOM 694 O O . ARG A 1 88 ? 31.490 10.408 -11.181 1.00 51.44 88 ARG A O 1
ATOM 701 N N . GLY A 1 89 ? 31.390 8.466 -10.064 1.00 51.09 89 GLY A N 1
ATOM 702 C CA . GLY A 1 89 ? 32.788 8.138 -10.310 1.00 51.09 89 GLY A CA 1
ATOM 703 C C . GLY A 1 89 ? 33.198 6.775 -9.783 1.00 51.09 89 GLY A C 1
ATOM 704 O O . GLY A 1 89 ? 33.861 6.703 -8.764 1.00 51.09 89 GLY A O 1
ATOM 705 N N . LEU A 1 90 ? 32.855 5.715 -10.513 1.00 46.97 90 LEU A N 1
ATOM 706 C CA . LEU A 1 90 ? 33.740 4.562 -10.680 1.00 46.97 90 LEU A CA 1
ATOM 707 C C . LEU A 1 90 ? 33.598 4.086 -12.133 1.00 46.97 90 LEU A C 1
ATOM 709 O O . LEU A 1 90 ? 32.709 3.312 -12.477 1.00 46.97 90 LEU A O 1
ATOM 713 N N . LYS A 1 91 ? 34.449 4.640 -13.003 1.00 45.47 91 LYS A N 1
ATOM 714 C CA . LYS A 1 91 ? 34.863 3.996 -14.250 1.00 45.47 91 LYS A CA 1
ATOM 715 C C . LYS A 1 91 ? 36.211 3.316 -13.975 1.00 45.47 91 LYS A C 1
ATOM 717 O O . LYS A 1 91 ? 37.124 3.987 -13.511 1.00 45.47 91 LYS A O 1
ATOM 722 N N . ASN A 1 92 ? 36.275 2.037 -14.343 1.00 43.62 92 ASN A N 1
ATOM 723 C CA . ASN A 1 92 ? 37.432 1.202 -14.697 1.00 43.62 92 ASN A CA 1
ATOM 724 C C . ASN A 1 92 ? 38.438 0.743 -13.619 1.00 43.62 92 ASN A C 1
ATOM 726 O O . ASN A 1 92 ? 39.255 1.515 -13.136 1.00 43.62 92 ASN A O 1
ATOM 730 N N . MET A 1 93 ? 38.445 -0.577 -13.397 1.00 33.66 93 MET A N 1
ATOM 731 C CA . MET A 1 93 ? 39.587 -1.516 -13.305 1.00 33.66 93 MET A CA 1
ATOM 732 C C . MET A 1 93 ? 38.934 -2.898 -13.107 1.00 33.66 93 MET A C 1
ATOM 734 O O . MET A 1 93 ? 38.092 -3.028 -12.232 1.00 33.66 93 MET A O 1
ATOM 738 N N . GLY A 1 94 ? 39.122 -3.951 -13.895 1.00 34.91 94 GLY A N 1
ATOM 739 C CA . GLY A 1 94 ? 40.238 -4.371 -14.725 1.00 34.91 94 GLY A CA 1
ATOM 740 C C . GLY A 1 94 ? 40.480 -5.841 -14.365 1.00 34.91 94 GLY A C 1
ATOM 741 O O . GLY A 1 94 ? 40.956 -6.120 -13.273 1.00 34.91 94 GLY A O 1
ATOM 742 N N . SER A 1 95 ? 40.122 -6.773 -15.243 1.00 40.59 95 SER A N 1
ATOM 743 C CA . SER A 1 95 ? 40.607 -8.155 -15.184 1.00 40.59 95 SER A CA 1
ATOM 744 C C . SER A 1 95 ? 40.726 -8.643 -16.621 1.00 40.59 95 SER A C 1
ATOM 746 O O . SER A 1 95 ? 39.755 -9.101 -17.220 1.00 40.59 95 SER A O 1
ATOM 748 N N . MET A 1 96 ? 41.911 -8.403 -17.184 1.00 42.38 96 MET A N 1
ATOM 749 C CA . MET A 1 96 ? 42.393 -9.065 -18.389 1.00 42.38 96 MET A CA 1
ATOM 750 C C . MET A 1 96 ? 42.402 -10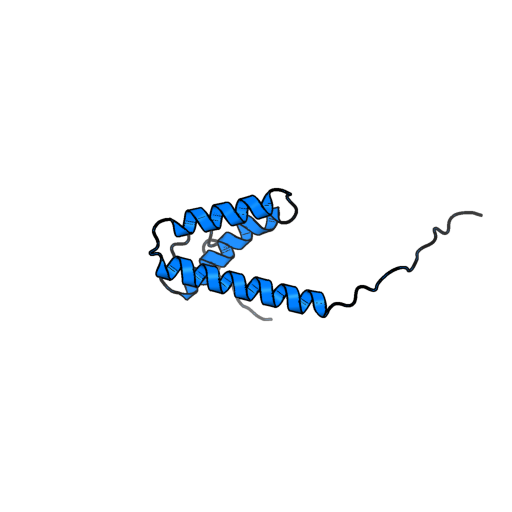.572 -18.136 1.00 42.38 96 MET A C 1
ATOM 752 O O . MET A 1 96 ? 42.889 -11.023 -17.099 1.00 42.38 96 MET A O 1
ATOM 756 N N . GLU A 1 97 ? 41.837 -11.315 -19.082 1.00 44.47 97 GLU A N 1
ATOM 757 C CA . GLU A 1 97 ? 42.023 -12.753 -19.219 1.00 44.47 97 GLU A CA 1
ATOM 758 C C . GLU A 1 97 ? 43.516 -13.050 -19.397 1.00 44.47 97 GLU A C 1
ATOM 760 O O . GLU A 1 97 ? 44.167 -12.503 -20.289 1.00 44.47 97 GLU A O 1
ATOM 765 N N . SER A 1 98 ? 44.046 -13.917 -18.539 1.00 45.72 98 SER A N 1
ATOM 766 C CA . SER A 1 98 ? 45.333 -14.574 -18.740 1.00 45.72 98 SER A CA 1
ATOM 767 C C . SER A 1 98 ? 45.041 -16.006 -19.170 1.00 45.72 98 SER A C 1
ATOM 769 O O . SER A 1 98 ? 44.847 -16.871 -18.320 1.00 45.72 98 SER A O 1
ATOM 771 N N . ASP A 1 99 ? 44.990 -16.250 -20.473 1.00 48.31 99 ASP A N 1
ATOM 772 C CA . ASP A 1 99 ? 45.116 -17.597 -21.025 1.00 48.31 99 ASP A CA 1
ATOM 773 C C . ASP A 1 99 ? 45.866 -17.507 -22.355 1.00 48.31 99 ASP A C 1
ATOM 775 O O . ASP A 1 99 ? 45.364 -16.896 -23.300 1.00 48.31 99 ASP A O 1
ATOM 779 N N . SER A 1 100 ? 47.103 -18.015 -22.379 1.00 52.94 100 SER A N 1
ATOM 780 C CA . SER A 1 100 ? 47.806 -18.596 -23.537 1.00 52.94 100 SER A CA 1
ATOM 781 C C . SER A 1 100 ? 49.303 -18.748 -23.240 1.00 52.94 100 SER A C 1
ATOM 783 O O . SER A 1 100 ? 49.985 -17.746 -23.016 1.00 52.94 100 SER A O 1
ATOM 785 N N . GLY A 1 101 ? 49.812 -19.979 -23.375 1.00 43.44 101 GLY A N 1
ATOM 786 C CA . GLY A 1 101 ? 51.213 -20.269 -23.723 1.00 43.44 101 GLY A CA 1
ATOM 787 C C . GLY A 1 101 ? 52.041 -20.945 -22.649 1.00 43.44 101 GLY A C 1
ATOM 788 O O . GLY A 1 101 ? 52.800 -20.215 -21.978 1.00 43.44 101 GLY A O 1
#

Radius of gyration: 21.92 Å; chains: 1; bounding box: 64×37×48 Å

Foldseek 3Di:
DDDDPPPPDDDDALVPQDADDPVSVVVNVVNVCVVLVVCVPPPCSVVVVVVVVVVVCVPPDPVVVVVVVVVVVVVVVVVVVVVVPDDPDDDDDDDDDDDDD